Protein AF-V5KWN2-F1 (afdb_monomer_lite)

Structure (mmCIF, N/CA/C/O backbone):
data_AF-V5KWN2-F1
#
_entry.id   AF-V5KWN2-F1
#
loop_
_atom_site.group_PDB
_atom_site.id
_atom_site.type_symbol
_atom_site.label_atom_id
_atom_site.label_alt_id
_atom_site.label_comp_id
_atom_site.label_asym_id
_atom_site.label_entity_id
_atom_site.label_seq_id
_atom_site.pdbx_PDB_ins_code
_atom_site.Cartn_x
_atom_site.Cartn_y
_atom_site.Cartn_z
_atom_site.occupancy
_atom_site.B_iso_or_equiv
_atom_site.auth_seq_id
_atom_site.auth_comp_id
_atom_site.auth_asym_id
_atom_site.auth_atom_id
_atom_site.pdbx_PDB_model_num
ATOM 1 N N . VAL A 1 1 ? 16.714 2.374 -5.004 1.00 93.25 1 VAL A N 1
ATOM 2 C CA . VAL A 1 1 ? 17.191 2.958 -6.277 1.00 93.25 1 VAL A CA 1
ATOM 3 C C . VAL A 1 1 ? 16.635 2.105 -7.396 1.00 93.25 1 VAL A C 1
ATOM 5 O O . VAL A 1 1 ? 16.747 0.889 -7.302 1.00 93.25 1 VAL A O 1
ATOM 8 N N . LEU A 1 2 ? 15.990 2.715 -8.383 1.00 96.31 2 LEU A N 1
ATOM 9 C CA . LEU A 1 2 ? 15.407 2.022 -9.532 1.00 96.31 2 LEU A CA 1
ATOM 10 C C . LEU A 1 2 ? 16.308 2.245 -10.747 1.00 96.31 2 LEU A C 1
ATOM 12 O O . LEU A 1 2 ? 16.668 3.384 -11.023 1.00 96.31 2 LEU A O 1
ATOM 16 N N . LYS A 1 3 ? 16.676 1.184 -11.468 1.00 96.12 3 LYS A N 1
ATOM 17 C CA . LYS A 1 3 ? 17.527 1.288 -12.661 1.00 96.12 3 LYS A CA 1
ATOM 18 C C . LYS A 1 3 ? 16.930 0.509 -13.830 1.00 96.12 3 LYS A C 1
ATOM 20 O O . LYS A 1 3 ? 16.266 -0.508 -13.603 1.00 96.12 3 LYS A O 1
ATOM 25 N N . PRO A 1 4 ? 17.203 0.920 -15.077 1.00 96.75 4 PRO A N 1
ATOM 26 C CA . PRO A 1 4 ? 17.045 0.037 -16.225 1.00 96.75 4 PRO A CA 1
ATOM 27 C C . PRO A 1 4 ? 17.757 -1.307 -15.986 1.00 96.75 4 PRO A C 1
ATOM 29 O O . PRO A 1 4 ? 18.866 -1.348 -15.456 1.00 96.75 4 PRO A O 1
ATOM 32 N N . GLY A 1 5 ? 17.109 -2.414 -16.345 1.00 95.44 5 GLY A N 1
ATOM 33 C CA . GLY A 1 5 ? 17.598 -3.779 -16.129 1.00 95.44 5 GLY A CA 1
ATOM 34 C C . GLY A 1 5 ? 17.257 -4.387 -14.762 1.00 95.44 5 GLY A C 1
ATOM 35 O O . GLY A 1 5 ? 17.427 -5.594 -14.579 1.00 95.44 5 GLY A O 1
ATOM 36 N N . CYS A 1 6 ? 16.739 -3.607 -13.805 1.00 95.19 6 CYS A N 1
ATOM 37 C CA . CYS A 1 6 ? 16.230 -4.159 -12.548 1.00 95.19 6 CYS A CA 1
ATOM 38 C C . CYS A 1 6 ? 15.011 -5.056 -12.804 1.00 95.19 6 CYS A C 1
ATOM 40 O O . CYS A 1 6 ? 14.126 -4.716 -13.589 1.00 95.19 6 CYS A O 1
ATOM 42 N N . VAL A 1 7 ? 14.935 -6.183 -12.093 1.00 97.06 7 VAL A N 1
ATOM 43 C CA . VAL A 1 7 ? 13.744 -7.039 -12.078 1.00 97.06 7 VAL A CA 1
ATOM 44 C C . VAL A 1 7 ? 12.888 -6.633 -10.887 1.00 97.06 7 VAL A C 1
ATOM 46 O O . VAL A 1 7 ? 13.316 -6.774 -9.741 1.00 97.06 7 VAL A O 1
ATOM 49 N N . VAL A 1 8 ? 11.690 -6.125 -11.156 1.00 97.31 8 VAL A N 1
ATOM 50 C CA . VAL A 1 8 ? 10.750 -5.623 -10.153 1.00 97.31 8 VAL A CA 1
ATOM 51 C C . VAL A 1 8 ? 9.545 -6.544 -10.007 1.00 97.31 8 VAL A C 1
ATOM 53 O O . VAL A 1 8 ? 9.129 -7.205 -10.959 1.00 97.31 8 VAL A O 1
ATOM 56 N N . VAL A 1 9 ? 8.974 -6.559 -8.807 1.00 97.56 9 VAL A N 1
ATOM 57 C CA . VAL A 1 9 ? 7.709 -7.214 -8.472 1.00 97.56 9 VAL A CA 1
ATOM 58 C C . VAL A 1 9 ? 6.670 -6.149 -8.160 1.00 97.56 9 VAL A C 1
ATOM 60 O O . VAL A 1 9 ? 6.944 -5.211 -7.411 1.00 97.56 9 VAL A O 1
ATOM 63 N N . PHE A 1 10 ? 5.472 -6.321 -8.709 1.00 97.69 10 PHE A N 1
ATOM 64 C CA . PHE A 1 10 ? 4.302 -5.501 -8.427 1.00 97.69 10 PHE A CA 1
ATOM 65 C C . PHE A 1 10 ? 3.367 -6.225 -7.458 1.00 97.69 10 PHE A C 1
ATOM 67 O O . PHE A 1 10 ? 2.748 -7.232 -7.807 1.00 97.69 10 PHE A O 1
ATOM 74 N N . ALA A 1 11 ? 3.221 -5.690 -6.250 1.00 97.50 11 ALA A N 1
ATOM 75 C CA . ALA A 1 11 ? 2.217 -6.124 -5.285 1.00 97.50 11 ALA A CA 1
ATOM 76 C C . ALA A 1 11 ? 0.918 -5.309 -5.446 1.00 97.50 11 ALA A C 1
ATOM 78 O O . ALA A 1 11 ? 0.983 -4.130 -5.802 1.00 97.50 11 ALA A O 1
ATOM 79 N N . PRO A 1 12 ? -0.263 -5.889 -5.160 1.00 95.88 12 PRO A N 1
ATOM 80 C CA . PRO A 1 12 ? -0.499 -7.236 -4.636 1.00 95.88 12 PRO A CA 1
ATOM 81 C C . PRO A 1 12 ? -0.597 -8.339 -5.706 1.00 95.88 12 PRO A C 1
ATOM 83 O O . PRO A 1 12 ? -0.672 -9.506 -5.341 1.00 95.88 12 PRO A O 1
ATOM 86 N N . ALA A 1 13 ? -0.590 -8.008 -7.004 1.00 95.06 13 ALA A N 1
ATOM 87 C CA . ALA A 1 13 ? -0.791 -8.984 -8.086 1.00 95.06 13 ALA A CA 1
ATOM 88 C C . ALA A 1 13 ? 0.363 -9.991 -8.274 1.00 95.06 13 ALA A C 1
ATOM 90 O O . ALA A 1 13 ? 0.210 -10.969 -8.998 1.00 95.06 13 ALA A O 1
ATOM 91 N N . ASN A 1 14 ? 1.505 -9.759 -7.623 1.00 95.06 14 ASN A N 1
ATOM 92 C CA . ASN A 1 14 ? 2.710 -10.585 -7.690 1.00 95.06 14 ASN A CA 1
ATOM 93 C C . ASN A 1 14 ? 3.254 -10.768 -9.123 1.00 95.06 14 ASN A C 1
ATOM 95 O O . ASN A 1 14 ? 3.763 -11.827 -9.489 1.00 95.06 14 ASN A O 1
ATOM 99 N N . ILE A 1 15 ? 3.148 -9.718 -9.943 1.00 96.25 15 ILE A N 1
ATOM 100 C CA . ILE A 1 15 ? 3.661 -9.700 -11.318 1.00 96.25 15 ILE A CA 1
ATOM 101 C C . ILE A 1 15 ? 5.139 -9.326 -11.279 1.00 96.25 15 ILE A C 1
ATOM 103 O O . ILE A 1 15 ? 5.492 -8.287 -10.727 1.00 96.25 15 ILE A O 1
ATOM 107 N N . THR A 1 16 ? 5.996 -10.147 -11.884 1.00 97.00 16 THR A N 1
ATOM 108 C CA . THR A 1 16 ? 7.446 -9.906 -11.947 1.00 97.00 16 THR A CA 1
ATOM 109 C C . THR A 1 16 ? 7.866 -9.551 -13.368 1.00 97.00 16 THR A C 1
ATOM 111 O O . THR A 1 16 ? 7.529 -10.270 -14.306 1.00 97.00 16 THR A O 1
ATOM 114 N N . THR A 1 17 ? 8.610 -8.461 -13.543 1.00 97.31 17 THR A N 1
ATOM 115 C CA . THR A 1 17 ? 9.071 -8.008 -14.864 1.00 97.31 17 THR A CA 1
ATOM 116 C C . THR A 1 17 ? 10.359 -7.185 -14.785 1.00 97.31 17 THR A C 1
ATOM 118 O O . THR A 1 17 ? 10.746 -6.696 -13.728 1.00 97.31 17 THR A O 1
ATOM 121 N N . GLU A 1 18 ? 11.045 -7.046 -15.916 1.00 97.50 18 GLU A N 1
ATOM 122 C CA . GLU A 1 18 ? 12.268 -6.262 -16.071 1.00 97.50 18 GLU A CA 1
ATOM 123 C C . GLU A 1 18 ? 11.943 -4.817 -16.486 1.00 97.50 18 GLU A C 1
ATOM 125 O O . GLU A 1 18 ? 11.192 -4.584 -17.442 1.00 97.50 18 GLU A O 1
ATOM 130 N N . VAL A 1 19 ? 12.569 -3.851 -15.815 1.00 97.50 19 VAL A N 1
ATOM 131 C CA . VAL A 1 19 ? 12.515 -2.424 -16.155 1.00 97.50 19 VAL A CA 1
ATOM 132 C C . VAL A 1 19 ? 13.370 -2.155 -17.394 1.00 97.50 19 VAL A C 1
ATOM 134 O O . VAL A 1 19 ? 14.537 -2.536 -17.450 1.00 97.50 19 VAL A O 1
ATOM 137 N N . LYS A 1 20 ? 12.809 -1.497 -18.409 1.00 97.19 20 LYS A N 1
ATOM 138 C CA . LYS A 1 20 ? 13.489 -1.170 -19.673 1.00 97.19 20 LYS A CA 1
ATOM 139 C C . LYS A 1 20 ? 14.145 0.200 -19.673 1.00 97.19 20 LYS A C 1
ATOM 141 O O . LYS A 1 20 ? 15.287 0.314 -20.099 1.00 97.19 20 LYS A O 1
ATOM 146 N N . SER A 1 21 ? 13.419 1.211 -19.224 1.00 96.94 21 SER A N 1
ATOM 147 C CA . SER A 1 21 ? 13.879 2.594 -19.138 1.00 96.94 21 SER A CA 1
ATOM 148 C C . SER A 1 21 ? 13.267 3.242 -17.907 1.00 96.94 21 SER A C 1
ATOM 150 O O . SER A 1 21 ? 12.228 2.792 -17.419 1.00 96.94 21 SER A O 1
ATOM 152 N N . VAL A 1 22 ? 13.929 4.278 -17.410 1.00 97.50 22 VAL A N 1
ATOM 153 C CA . VAL A 1 22 ? 13.435 5.158 -16.353 1.00 97.50 22 VAL A CA 1
ATOM 154 C C . VAL A 1 22 ? 13.558 6.577 -16.888 1.00 97.50 22 VAL A C 1
ATOM 156 O O . VAL A 1 22 ? 14.582 6.914 -17.478 1.00 97.50 22 VAL A O 1
ATOM 159 N N . GLU A 1 23 ? 12.515 7.379 -16.734 1.00 97.19 23 GLU A N 1
ATOM 160 C CA . GLU A 1 23 ? 12.407 8.712 -17.320 1.00 97.19 23 GLU A CA 1
ATOM 161 C C . GLU A 1 23 ? 11.817 9.697 -16.307 1.00 97.19 23 GLU A C 1
ATOM 163 O O . GLU A 1 23 ? 10.868 9.376 -15.587 1.00 97.19 23 GLU A O 1
ATOM 168 N N . MET A 1 24 ? 12.350 10.916 -16.279 1.00 96.50 24 MET A N 1
ATOM 169 C CA . MET A 1 24 ? 11.838 12.030 -15.482 1.00 96.50 24 MET A CA 1
ATOM 170 C C . MET A 1 24 ? 11.767 13.267 -16.371 1.00 96.50 24 MET A C 1
ATOM 172 O O . MET A 1 24 ? 12.745 13.613 -17.019 1.00 96.50 24 MET A O 1
ATOM 176 N N . HIS A 1 25 ? 10.605 13.923 -16.438 1.00 92.62 25 HIS A N 1
ATOM 177 C CA . HIS A 1 25 ? 10.406 15.124 -17.266 1.00 92.62 25 HIS A CA 1
ATOM 178 C C . HIS A 1 25 ? 10.874 14.979 -18.734 1.00 92.62 25 HIS A C 1
ATOM 180 O O . HIS A 1 25 ? 11.447 15.905 -19.295 1.00 92.62 25 HIS A O 1
ATOM 186 N N . HIS A 1 26 ? 10.585 13.833 -19.366 1.00 90.25 26 HIS A N 1
ATOM 187 C CA . HIS A 1 26 ? 10.991 13.483 -20.742 1.00 90.25 26 HIS A CA 1
ATOM 188 C C . HIS A 1 26 ? 12.496 13.257 -20.961 1.00 90.25 26 HIS A C 1
ATOM 190 O O . HIS A 1 26 ? 12.930 13.117 -22.104 1.00 90.25 26 HIS A O 1
ATOM 196 N N . GLU A 1 27 ? 13.282 13.151 -19.892 1.00 94.56 27 GLU A N 1
ATOM 197 C CA . GLU A 1 27 ? 14.696 12.795 -19.959 1.00 94.56 27 GLU A CA 1
ATOM 198 C C . GLU A 1 27 ? 14.926 11.392 -19.401 1.00 94.56 27 GLU A C 1
ATOM 200 O O . GLU A 1 27 ? 14.386 11.018 -18.358 1.00 94.56 27 GLU A O 1
ATOM 205 N N . ALA A 1 28 ? 15.737 10.600 -20.104 1.00 95.81 28 ALA A N 1
ATOM 206 C CA . ALA A 1 28 ? 16.112 9.268 -19.654 1.00 95.81 28 ALA A CA 1
ATOM 207 C C . ALA A 1 28 ? 17.120 9.353 -18.502 1.00 95.81 28 ALA A C 1
ATOM 209 O O . ALA A 1 28 ? 18.127 10.055 -18.586 1.00 95.81 28 ALA A O 1
ATOM 210 N N . LEU A 1 29 ? 16.873 8.577 -17.451 1.00 96.00 29 LEU A N 1
ATOM 211 C CA . LEU A 1 29 ? 17.732 8.479 -16.280 1.00 96.00 29 LEU A CA 1
ATOM 212 C C . LEU A 1 29 ? 18.489 7.150 -16.265 1.00 96.00 29 LEU A C 1
ATOM 214 O O . LEU A 1 29 ? 17.959 6.091 -16.613 1.00 96.00 29 LEU A O 1
ATOM 218 N N . THR A 1 30 ? 19.737 7.195 -15.805 1.00 96.69 30 THR A N 1
ATOM 219 C CA . THR A 1 30 ? 20.551 5.996 -15.546 1.00 96.69 30 THR A CA 1
ATOM 220 C C . THR A 1 30 ? 20.122 5.290 -14.261 1.00 96.69 30 THR A C 1
ATOM 222 O O . THR A 1 30 ? 20.227 4.067 -14.149 1.00 96.69 30 THR A O 1
ATOM 225 N N . GLU A 1 31 ? 19.606 6.053 -13.301 1.00 96.31 31 GLU A N 1
ATOM 226 C CA . GLU A 1 31 ? 19.003 5.579 -12.066 1.00 96.31 31 GLU A CA 1
ATOM 227 C C . GLU A 1 31 ? 18.026 6.619 -11.511 1.00 96.31 31 GLU A C 1
ATOM 229 O O . GLU A 1 31 ? 18.207 7.814 -11.719 1.00 96.31 31 GLU A O 1
ATOM 234 N N . ALA A 1 32 ? 17.011 6.155 -10.787 1.00 97.38 32 ALA A N 1
ATOM 235 C CA . ALA A 1 32 ? 16.136 6.991 -9.976 1.00 97.38 32 ALA A CA 1
ATOM 236 C C . ALA A 1 32 ? 16.374 6.721 -8.489 1.00 97.38 32 ALA A C 1
ATOM 238 O O . ALA A 1 32 ? 16.432 5.563 -8.034 1.00 97.38 32 ALA A O 1
ATOM 239 N N . VAL A 1 33 ? 16.502 7.800 -7.729 1.00 97.00 33 VAL A N 1
ATOM 240 C CA . VAL A 1 33 ? 16.785 7.800 -6.294 1.00 97.00 33 VAL A CA 1
ATOM 241 C C . VAL A 1 33 ? 15.522 8.137 -5.488 1.00 97.00 33 VAL A C 1
ATOM 243 O O . VAL A 1 33 ? 14.511 8.564 -6.048 1.00 97.00 33 VAL A O 1
ATOM 246 N N . PRO A 1 34 ? 15.501 7.880 -4.164 1.00 97.25 34 PRO A N 1
ATOM 247 C CA . PRO A 1 34 ? 14.354 8.245 -3.338 1.00 97.25 34 PRO A CA 1
ATOM 248 C C . PRO A 1 34 ? 14.045 9.747 -3.424 1.00 97.25 34 PRO A C 1
ATOM 250 O O . PRO A 1 34 ? 14.917 10.568 -3.158 1.00 97.25 34 PRO A O 1
ATOM 253 N N . GLY A 1 35 ? 12.795 10.083 -3.750 1.00 96.25 35 GLY A N 1
ATOM 254 C CA . GLY A 1 35 ? 12.328 11.462 -3.938 1.00 96.25 35 GLY A CA 1
ATOM 255 C C . GLY A 1 35 ? 11.996 11.809 -5.391 1.00 96.25 35 GLY A C 1
ATOM 256 O O . GLY A 1 35 ? 11.183 12.704 -5.613 1.00 96.25 35 GLY A O 1
ATOM 257 N N . ASP A 1 36 ? 12.536 11.065 -6.360 1.00 97.12 36 ASP A N 1
ATOM 258 C CA . ASP A 1 36 ? 12.288 11.321 -7.779 1.00 97.12 36 ASP A CA 1
ATOM 259 C C . ASP A 1 36 ? 10.872 10.898 -8.194 1.00 97.12 36 ASP A C 1
ATOM 261 O O . ASP A 1 36 ? 10.386 9.816 -7.845 1.00 97.12 36 ASP A O 1
ATOM 265 N N . ASN A 1 37 ? 10.216 11.736 -9.000 1.00 96.50 37 ASN A N 1
ATOM 266 C CA . ASN A 1 37 ? 8.953 11.398 -9.648 1.00 96.50 37 ASN A CA 1
ATOM 267 C C . ASN A 1 37 ? 9.229 10.930 -11.078 1.00 96.50 37 ASN A C 1
ATOM 269 O O . ASN A 1 37 ? 9.430 11.744 -11.979 1.00 96.50 37 ASN A O 1
ATOM 273 N N . VAL A 1 38 ? 9.254 9.613 -11.270 1.00 97.12 38 VAL A N 1
ATOM 274 C CA . VAL A 1 38 ? 9.668 8.993 -12.531 1.00 97.12 38 VAL A CA 1
ATOM 275 C C . VAL A 1 38 ? 8.559 8.158 -13.155 1.00 97.12 38 VAL A C 1
ATOM 277 O O . VAL A 1 38 ? 7.770 7.508 -12.467 1.00 97.12 38 VAL A O 1
ATOM 280 N N . GLY A 1 39 ? 8.546 8.125 -14.484 1.00 96.75 39 GLY A N 1
ATOM 281 C CA . GLY A 1 39 ? 7.942 7.045 -15.251 1.00 96.75 39 GLY A CA 1
ATOM 282 C C . GLY A 1 39 ? 8.990 5.972 -15.529 1.00 96.75 39 GLY A C 1
ATOM 283 O O . GLY A 1 39 ? 10.173 6.269 -15.671 1.00 96.75 39 GLY A O 1
ATOM 284 N N . PHE A 1 40 ? 8.588 4.709 -15.613 1.00 97.00 40 PHE A N 1
ATOM 285 C CA . PHE A 1 40 ? 9.488 3.650 -16.057 1.00 97.00 40 PHE A CA 1
ATOM 286 C C . PHE A 1 40 ? 8.738 2.639 -16.912 1.00 97.00 40 PHE A C 1
ATOM 288 O O . PHE A 1 40 ? 7.566 2.343 -16.676 1.00 97.00 40 PHE A O 1
ATOM 295 N N . ASN A 1 41 ? 9.421 2.120 -17.925 1.00 96.06 41 ASN A N 1
ATOM 296 C CA . ASN A 1 41 ? 8.858 1.150 -18.849 1.00 96.06 41 ASN A CA 1
ATOM 297 C C . ASN A 1 41 ? 9.185 -0.274 -18.385 1.00 96.06 41 ASN A C 1
ATOM 299 O O . ASN A 1 41 ? 10.283 -0.525 -17.890 1.00 96.06 41 ASN A O 1
ATOM 303 N N . VAL A 1 42 ? 8.269 -1.221 -18.577 1.00 96.38 42 VAL A N 1
ATOM 304 C CA . VAL A 1 42 ? 8.435 -2.631 -18.196 1.00 96.38 42 VAL A CA 1
ATOM 305 C C . VAL A 1 42 ? 8.051 -3.562 -19.341 1.00 96.38 42 VAL A C 1
ATOM 307 O O . VAL A 1 42 ? 7.192 -3.246 -20.161 1.00 96.38 42 VAL A O 1
ATOM 310 N N . LYS A 1 43 ? 8.695 -4.729 -19.418 1.00 93.25 43 LYS A N 1
ATOM 311 C CA . LYS A 1 43 ? 8.424 -5.716 -20.476 1.00 93.25 43 LYS A CA 1
ATOM 312 C C . LYS A 1 43 ? 7.186 -6.563 -20.190 1.00 93.25 43 LYS A C 1
ATOM 314 O O . LYS A 1 43 ? 6.989 -7.005 -19.066 1.00 93.25 43 LYS A O 1
ATOM 319 N N . ASN A 1 44 ? 6.443 -6.908 -21.242 1.00 92.19 44 ASN A N 1
ATOM 320 C CA . ASN A 1 44 ? 5.437 -7.978 -21.231 1.00 92.19 44 ASN A CA 1
ATOM 321 C C . ASN A 1 44 ? 4.343 -7.859 -20.149 1.00 92.19 44 ASN A C 1
ATOM 323 O O . ASN A 1 44 ? 3.808 -8.880 -19.732 1.00 92.19 44 ASN A O 1
ATOM 327 N N . VAL A 1 45 ? 4.011 -6.646 -19.697 1.00 95.06 45 VAL A N 1
ATOM 328 C CA . VAL A 1 45 ? 2.900 -6.407 -18.763 1.00 95.06 45 VAL A CA 1
ATOM 329 C C . VAL A 1 45 ? 1.892 -5.483 -19.431 1.00 95.06 45 VAL A C 1
ATOM 331 O O . VAL A 1 45 ? 2.245 -4.412 -19.925 1.00 95.06 45 VAL A O 1
ATOM 334 N N . SER A 1 46 ? 0.632 -5.904 -19.475 1.00 94.69 46 SER A N 1
ATOM 335 C CA . SER A 1 46 ? -0.458 -5.107 -20.022 1.00 94.69 46 SER A CA 1
ATOM 336 C C . SER A 1 46 ? -0.879 -4.009 -19.048 1.00 94.69 46 SER A C 1
ATOM 338 O O . SER A 1 46 ? -0.939 -4.208 -17.836 1.00 94.69 46 SER A O 1
ATOM 340 N N . VAL A 1 47 ? -1.318 -2.867 -19.582 1.00 90.56 47 VAL A N 1
ATOM 341 C CA . VAL A 1 47 ? -1.922 -1.779 -18.790 1.00 90.56 47 VAL A CA 1
ATOM 342 C C . VAL A 1 47 ? -3.144 -2.221 -17.975 1.00 90.56 47 VAL A C 1
ATOM 344 O O . VAL A 1 47 ? -3.496 -1.565 -17.005 1.00 90.56 47 VAL A O 1
ATOM 347 N N . LYS A 1 48 ? -3.801 -3.328 -18.348 1.00 93.44 48 LYS A N 1
ATOM 348 C CA . LYS A 1 48 ? -4.955 -3.875 -17.612 1.00 93.44 48 LYS A CA 1
ATOM 349 C C . LYS A 1 48 ? -4.557 -4.627 -16.339 1.00 93.44 48 LYS A C 1
ATOM 351 O O . LYS A 1 48 ? -5.398 -4.817 -15.460 1.00 93.44 48 LYS A O 1
ATOM 356 N N . GLU A 1 49 ? -3.306 -5.071 -16.261 1.00 93.94 49 GLU A N 1
ATOM 357 C CA . GLU A 1 49 ? -2.779 -5.876 -15.157 1.00 93.94 49 GLU A CA 1
ATOM 358 C C . GLU A 1 49 ? -2.236 -5.014 -14.014 1.00 93.94 49 GLU A C 1
ATOM 360 O O . GLU A 1 49 ? -2.150 -5.475 -12.878 1.00 93.94 49 GLU A O 1
ATOM 365 N N . LEU A 1 50 ? -1.913 -3.748 -14.293 1.00 94.88 50 LEU A N 1
ATOM 366 C CA . LEU A 1 50 ? -1.444 -2.786 -13.303 1.00 94.88 50 LEU A CA 1
ATOM 367 C C . LEU A 1 50 ? -2.507 -1.730 -13.028 1.00 94.88 50 LEU A C 1
ATOM 369 O O . LEU A 1 50 ? -3.237 -1.292 -13.914 1.00 94.88 50 LEU A O 1
ATOM 373 N N . ARG A 1 51 ? -2.592 -1.307 -11.769 1.00 94.81 51 ARG A N 1
ATOM 374 C CA . ARG A 1 51 ? -3.533 -0.277 -11.326 1.00 94.81 51 ARG A CA 1
ATOM 375 C C . ARG A 1 51 ? -2.841 0.687 -10.380 1.00 94.81 51 ARG A C 1
ATOM 377 O O . ARG A 1 51 ? -1.879 0.331 -9.699 1.00 94.81 51 ARG A O 1
ATOM 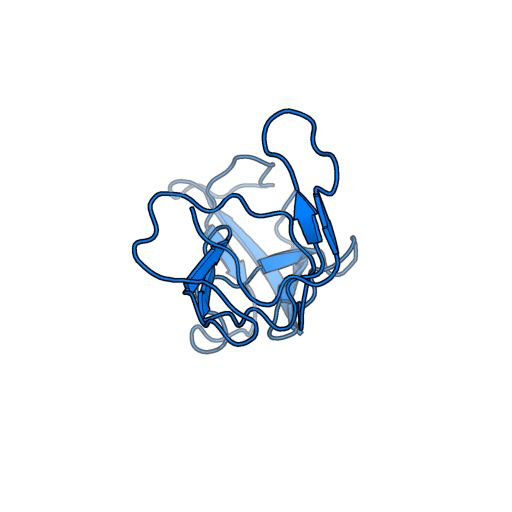384 N N . ARG A 1 52 ? -3.366 1.911 -10.305 1.00 96.19 52 ARG A N 1
ATOM 385 C CA . ARG A 1 52 ? -2.963 2.872 -9.275 1.00 96.19 52 ARG A CA 1
ATOM 386 C C . ARG A 1 52 ? -3.142 2.236 -7.888 1.00 96.19 52 ARG A C 1
ATOM 388 O O . ARG A 1 52 ? -4.147 1.573 -7.643 1.00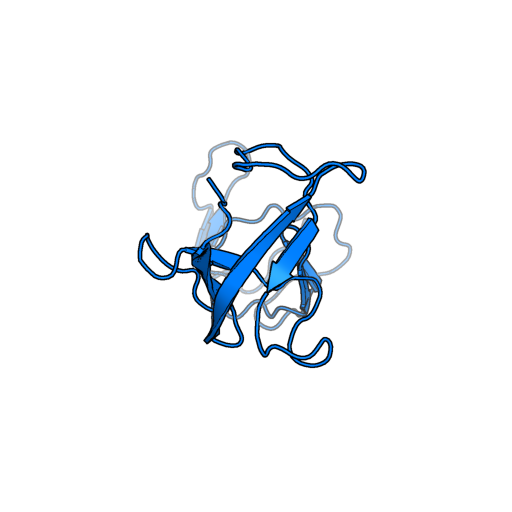 96.19 52 ARG A O 1
ATOM 395 N N . GLY A 1 53 ? -2.159 2.431 -7.012 1.00 96.19 53 GLY A N 1
ATOM 396 C CA . GLY A 1 53 ? -2.099 1.804 -5.690 1.00 96.19 53 GLY A CA 1
ATOM 397 C C . GLY A 1 53 ? -1.248 0.537 -5.623 1.00 96.19 53 GLY A C 1
ATOM 398 O O . GLY A 1 53 ? -0.963 0.075 -4.523 1.00 96.19 53 GLY A O 1
ATOM 399 N N . TYR A 1 54 ? -0.811 -0.019 -6.759 1.00 97.19 54 TYR A N 1
ATOM 400 C CA . TYR A 1 54 ? 0.152 -1.121 -6.754 1.00 97.19 54 TYR A CA 1
ATOM 401 C C . TYR A 1 54 ? 1.539 -0.615 -6.366 1.00 97.19 54 TYR A C 1
ATOM 403 O O . TYR A 1 54 ? 1.927 0.507 -6.696 1.00 97.19 54 TYR A O 1
ATOM 411 N N . VAL A 1 55 ? 2.290 -1.467 -5.675 1.00 97.69 55 VAL A N 1
ATOM 412 C CA . VAL A 1 55 ? 3.630 -1.147 -5.184 1.00 97.69 55 VAL A CA 1
ATOM 413 C C . VAL A 1 55 ? 4.642 -1.948 -5.984 1.00 97.69 55 VAL A C 1
ATOM 415 O O . VAL A 1 55 ? 4.591 -3.176 -5.987 1.00 97.69 55 VAL A O 1
ATOM 418 N N . ALA A 1 56 ? 5.554 -1.248 -6.653 1.00 97.06 56 ALA A N 1
ATOM 419 C CA . ALA A 1 56 ? 6.690 -1.845 -7.338 1.00 97.06 56 ALA A CA 1
ATOM 420 C C . ALA A 1 56 ? 7.913 -1.854 -6.414 1.00 97.06 56 ALA A C 1
ATOM 422 O O . ALA A 1 56 ? 8.206 -0.852 -5.762 1.00 97.06 56 ALA A O 1
ATOM 423 N N . GLY A 1 57 ? 8.654 -2.956 -6.383 1.00 97.19 57 GLY A N 1
ATOM 424 C CA . GLY A 1 57 ? 9.932 -3.036 -5.676 1.00 97.19 57 GLY A CA 1
ATOM 425 C C . GLY A 1 57 ? 10.851 -4.080 -6.290 1.00 97.19 57 GLY A C 1
ATOM 426 O O . GLY A 1 57 ? 10.410 -4.900 -7.090 1.00 97.19 57 GLY A O 1
ATOM 427 N N . ASP A 1 58 ? 12.137 -4.038 -5.953 1.00 96.25 58 ASP A N 1
ATOM 428 C CA . ASP A 1 58 ? 13.123 -4.981 -6.485 1.00 96.25 58 ASP A CA 1
ATOM 429 C C . ASP A 1 58 ? 12.806 -6.413 -6.021 1.00 96.25 58 ASP A C 1
ATOM 431 O O . ASP A 1 58 ? 12.649 -6.685 -4.829 1.00 96.25 58 ASP A O 1
ATOM 435 N N . SER A 1 59 ? 12.735 -7.339 -6.977 1.00 96.19 59 SER A N 1
ATOM 436 C CA . SER A 1 59 ? 12.492 -8.766 -6.737 1.00 96.19 59 SER A CA 1
ATOM 437 C C . SER A 1 59 ? 13.503 -9.420 -5.791 1.00 96.19 59 SER A C 1
ATOM 439 O O . SER A 1 59 ? 13.172 -10.401 -5.125 1.00 96.19 59 SER A O 1
ATOM 441 N N . LYS A 1 60 ? 14.728 -8.891 -5.716 1.00 94.31 60 LYS A N 1
ATOM 442 C CA . LYS A 1 60 ? 15.844 -9.461 -4.951 1.00 94.31 60 LYS A CA 1
ATOM 443 C C . LYS A 1 60 ? 16.094 -8.755 -3.621 1.00 94.31 60 LYS A C 1
ATOM 445 O O . LYS A 1 60 ? 16.829 -9.290 -2.794 1.00 94.31 60 LYS A O 1
ATOM 450 N N . ALA A 1 61 ? 15.502 -7.584 -3.396 1.00 93.31 61 ALA A N 1
ATOM 451 C CA . ALA A 1 61 ? 15.753 -6.769 -2.209 1.00 93.31 61 ALA A CA 1
ATOM 452 C C . ALA A 1 61 ? 14.448 -6.472 -1.463 1.00 93.31 61 ALA A C 1
ATOM 454 O O . ALA A 1 61 ? 13.870 -5.399 -1.605 1.00 93.31 61 ALA A O 1
ATOM 455 N N . ASN A 1 62 ? 14.010 -7.438 -0.648 1.00 93.62 62 ASN A N 1
ATOM 456 C CA . ASN A 1 62 ? 12.771 -7.375 0.135 1.00 93.62 62 ASN A CA 1
ATOM 457 C C . ASN A 1 62 ? 11.549 -6.965 -0.720 1.00 93.62 62 ASN A C 1
ATOM 459 O O . ASN A 1 62 ? 11.011 -5.867 -0.545 1.00 93.62 62 ASN A O 1
ATOM 463 N N . PRO A 1 63 ? 11.125 -7.824 -1.669 1.00 96.19 63 PRO A N 1
ATOM 464 C CA . PRO A 1 63 ? 10.050 -7.490 -2.591 1.00 96.19 63 PRO A CA 1
ATOM 465 C C . PRO A 1 63 ? 8.743 -7.190 -1.845 1.00 96.19 63 PRO A C 1
ATOM 467 O O . PRO A 1 63 ? 8.448 -7.833 -0.828 1.00 96.19 63 PRO A O 1
ATOM 470 N N . PRO A 1 64 ? 7.930 -6.246 -2.351 1.00 97.38 64 PRO A N 1
ATOM 471 C CA . PRO A 1 64 ? 6.662 -5.902 -1.732 1.00 97.38 64 PRO A CA 1
ATOM 472 C C . PRO A 1 64 ? 5.699 -7.092 -1.786 1.00 97.38 64 PRO A C 1
ATOM 474 O O . PRO A 1 64 ? 5.706 -7.887 -2.727 1.00 97.38 64 PRO A O 1
ATOM 477 N N . LYS A 1 65 ? 4.838 -7.199 -0.773 1.00 95.94 65 LYS A N 1
ATOM 478 C CA . LYS A 1 65 ? 3.832 -8.261 -0.645 1.00 95.94 65 LYS A CA 1
ATOM 479 C C . LYS A 1 65 ? 2.459 -7.644 -0.423 1.00 95.94 65 LYS A C 1
ATOM 481 O O . LYS A 1 65 ? 2.348 -6.561 0.148 1.00 95.94 65 LYS A O 1
ATOM 486 N N . GLY A 1 66 ? 1.413 -8.338 -0.867 1.00 95.06 66 GLY A N 1
ATOM 487 C CA . GLY A 1 66 ? 0.046 -7.978 -0.501 1.00 95.06 66 GLY A CA 1
ATOM 488 C C . GLY A 1 66 ? -0.170 -8.148 1.004 1.00 95.06 66 GLY A C 1
ATOM 489 O O . GLY A 1 66 ? 0.307 -9.120 1.588 1.00 95.06 66 GLY A O 1
ATOM 490 N N . ALA A 1 67 ? -0.888 -7.211 1.617 1.00 94.94 67 ALA A N 1
ATOM 491 C CA . ALA A 1 67 ? -1.324 -7.312 3.004 1.00 94.94 67 ALA A CA 1
ATOM 492 C C . ALA A 1 67 ? -2.784 -7.782 3.036 1.00 94.94 67 ALA A C 1
ATOM 494 O O . ALA A 1 67 ? -3.644 -7.143 2.431 1.00 94.94 67 ALA A O 1
ATOM 495 N N . ALA A 1 68 ? -3.052 -8.902 3.712 1.00 94.25 68 ALA A N 1
ATOM 496 C CA . ALA A 1 68 ? -4.417 -9.382 3.942 1.00 94.25 68 ALA A CA 1
ATOM 497 C C . ALA A 1 68 ? -5.084 -8.607 5.088 1.00 94.25 68 ALA A C 1
ATOM 499 O O . ALA A 1 68 ? -6.230 -8.176 4.980 1.00 94.25 68 ALA A O 1
ATOM 500 N N . ASP A 1 69 ? -4.323 -8.381 6.154 1.00 96.38 69 ASP A N 1
ATOM 501 C CA . ASP A 1 69 ? -4.682 -7.584 7.314 1.00 96.38 69 ASP A CA 1
ATOM 502 C C . ASP A 1 69 ? -3.426 -6.911 7.881 1.00 96.38 69 ASP A C 1
ATOM 504 O O . ASP A 1 69 ? -2.291 -7.252 7.535 1.00 96.38 69 ASP A O 1
ATOM 508 N N . PHE A 1 70 ? -3.635 -5.902 8.718 1.00 96.56 70 PHE A N 1
ATOM 509 C CA . PHE A 1 70 ? -2.579 -5.261 9.485 1.00 96.56 70 PHE A CA 1
ATOM 510 C C . PHE A 1 70 ? -3.179 -4.670 10.761 1.00 96.56 70 PHE A C 1
ATOM 512 O O . PHE A 1 70 ? -4.355 -4.311 10.813 1.00 96.56 70 PHE A O 1
ATOM 519 N N . THR A 1 71 ? -2.358 -4.551 11.801 1.00 97.06 71 THR A N 1
ATOM 520 C CA . THR A 1 71 ? -2.715 -3.795 13.006 1.00 97.06 71 THR A CA 1
ATOM 521 C C . THR A 1 71 ? -2.157 -2.382 12.873 1.00 97.06 71 THR A C 1
ATOM 523 O O . THR A 1 71 ? -0.995 -2.210 12.509 1.00 97.06 71 THR A O 1
ATOM 526 N N . ALA A 1 72 ? -2.973 -1.374 13.169 1.00 95.88 72 ALA A N 1
ATOM 527 C CA . ALA A 1 72 ? -2.554 0.021 13.162 1.00 95.88 72 ALA A CA 1
ATOM 528 C C . ALA A 1 72 ? -3.108 0.764 14.373 1.00 95.88 72 ALA A C 1
ATOM 530 O O . ALA A 1 72 ? -4.212 0.486 14.841 1.00 95.88 72 ALA A O 1
ATOM 531 N N . GLN A 1 73 ? -2.344 1.747 14.840 1.00 94.81 73 GLN A N 1
ATOM 532 C CA . GLN A 1 73 ? -2.821 2.728 15.800 1.00 94.81 73 GLN A CA 1
ATOM 533 C C . GLN A 1 73 ? -3.491 3.869 15.037 1.00 94.81 73 GLN A C 1
ATOM 535 O O . GLN A 1 73 ? -2.895 4.462 14.138 1.00 94.81 73 GLN A O 1
ATOM 540 N N . VAL A 1 74 ? -4.736 4.173 15.391 1.00 93.69 74 VAL A N 1
ATOM 541 C CA . VAL A 1 74 ? -5.533 5.208 14.728 1.00 93.69 74 VAL A CA 1
ATOM 542 C C . VAL A 1 74 ? -5.997 6.248 15.735 1.00 93.69 74 VAL A C 1
ATOM 544 O O . VAL A 1 74 ? -6.300 5.931 16.884 1.00 93.69 74 VAL A O 1
ATOM 547 N N . ILE A 1 75 ? -6.081 7.500 15.291 1.00 93.75 75 ILE A N 1
ATOM 548 C CA . ILE A 1 75 ? -6.721 8.576 16.046 1.00 93.75 75 ILE A CA 1
ATOM 549 C C . ILE A 1 75 ? -8.058 8.861 15.377 1.00 93.75 75 ILE A C 1
ATOM 551 O O . ILE A 1 75 ? -8.110 9.217 14.200 1.00 93.75 75 ILE A O 1
ATOM 555 N N . VAL A 1 76 ? -9.142 8.715 16.135 1.00 93.25 76 VAL A N 1
ATOM 556 C CA . VAL A 1 76 ? -10.482 9.069 15.667 1.00 93.25 76 VAL A CA 1
ATOM 557 C C . VAL A 1 76 ? -10.661 10.579 15.820 1.00 93.25 76 VAL A C 1
ATOM 559 O O . VAL A 1 76 ? -10.514 11.126 16.911 1.00 93.25 76 VAL A O 1
ATOM 562 N N . LEU A 1 77 ? -10.922 11.258 14.703 1.00 91.38 77 LEU A N 1
ATOM 563 C CA . LEU A 1 77 ? -11.276 12.681 14.667 1.00 91.38 77 LEU A CA 1
ATOM 564 C C . LEU A 1 77 ? -12.798 12.843 14.802 1.00 91.38 77 LEU A C 1
ATOM 566 O O . LEU A 1 77 ? -13.476 11.881 15.138 1.00 91.38 77 LEU A O 1
ATOM 570 N N . ASN A 1 78 ? -13.332 14.039 14.538 1.00 92.00 78 ASN A N 1
ATOM 571 C CA . ASN A 1 78 ? -14.749 14.409 14.680 1.00 92.00 78 ASN A CA 1
ATOM 572 C C . ASN A 1 78 ? -15.709 13.500 13.881 1.00 92.00 78 ASN A C 1
ATOM 574 O O . ASN A 1 78 ? -16.176 13.862 12.801 1.00 92.00 78 ASN A O 1
ATOM 578 N N . HIS A 1 79 ? -16.008 12.321 14.420 1.00 93.00 79 HIS A N 1
ATOM 579 C CA . HIS A 1 79 ? -16.856 11.312 13.811 1.00 93.00 79 HIS A CA 1
ATOM 580 C C . HIS A 1 79 ? -18.196 11.284 14.560 1.00 93.00 79 HIS A C 1
ATOM 582 O O . HIS A 1 79 ? -18.218 10.991 15.755 1.00 93.00 79 HIS A O 1
ATOM 588 N N . PRO A 1 80 ? -19.328 11.573 13.893 1.00 91.81 80 PRO A N 1
ATOM 589 C CA . PRO A 1 80 ? -20.612 11.752 14.576 1.00 91.81 80 PRO A CA 1
ATOM 590 C C . PRO A 1 80 ? -21.188 10.446 15.148 1.00 91.81 80 PRO A C 1
ATOM 592 O O . PRO A 1 80 ? -22.014 10.480 16.059 1.00 91.81 80 PRO A O 1
ATOM 595 N N . GLY A 1 81 ? -20.771 9.297 14.612 1.00 93.06 81 GLY A N 1
ATOM 596 C CA . GLY A 1 81 ? -21.230 7.972 15.028 1.00 93.06 81 GLY A CA 1
ATOM 597 C C . GLY A 1 81 ? -20.243 7.223 15.924 1.00 93.06 81 GLY A C 1
ATOM 598 O O . GLY A 1 81 ? -19.168 7.713 16.266 1.00 93.06 81 GLY A O 1
ATOM 599 N N . GLN A 1 82 ? -20.603 5.987 16.252 1.00 94.75 82 GLN A N 1
ATOM 600 C CA . GLN A 1 82 ? -19.732 5.032 16.936 1.00 94.75 82 GLN A CA 1
ATOM 601 C C . GLN A 1 82 ? -19.030 4.135 15.911 1.00 94.75 82 GLN A C 1
ATOM 603 O O . GLN A 1 82 ? -19.649 3.704 14.939 1.00 94.75 82 GLN A O 1
ATOM 608 N N . ILE A 1 83 ? -17.752 3.841 16.137 1.00 96.69 83 ILE A N 1
ATOM 609 C CA . ILE A 1 83 ? -16.962 2.913 15.322 1.00 96.69 83 ILE A CA 1
ATOM 610 C C . ILE A 1 83 ? -16.860 1.597 16.084 1.00 96.69 83 ILE A C 1
ATOM 612 O O . ILE A 1 83 ? -16.306 1.570 17.176 1.00 96.69 83 ILE A O 1
ATOM 616 N N . ALA A 1 84 ? -17.373 0.511 15.523 1.00 96.62 84 ALA A N 1
ATOM 617 C CA . ALA A 1 84 ? -17.319 -0.819 16.127 1.00 96.62 84 ALA A CA 1
ATOM 618 C C . ALA A 1 84 ? -16.628 -1.816 15.190 1.00 96.62 84 ALA A C 1
ATOM 620 O O . ALA A 1 84 ? -16.381 -1.516 14.016 1.00 96.62 84 ALA A O 1
ATOM 621 N N . ASN A 1 85 ? -16.354 -3.021 15.695 1.00 97.00 85 ASN A N 1
ATOM 622 C CA . ASN A 1 85 ? -15.890 -4.126 14.860 1.00 97.00 85 ASN A CA 1
ATOM 623 C C . ASN A 1 85 ? -16.863 -4.329 13.691 1.00 97.00 85 ASN A C 1
ATOM 625 O O . ASN A 1 85 ? -18.077 -4.421 13.862 1.00 97.00 85 ASN A O 1
ATOM 629 N N . GLY A 1 86 ? -16.311 -4.378 12.488 1.00 96.62 86 GLY A N 1
ATOM 630 C CA . GLY A 1 86 ? -17.047 -4.451 11.239 1.00 96.62 86 GLY A CA 1
ATOM 631 C C . GLY A 1 86 ? -17.263 -3.122 10.524 1.00 96.62 86 GLY A C 1
ATOM 632 O O . GLY A 1 86 ? -17.732 -3.161 9.392 1.00 96.62 86 GLY A O 1
ATOM 633 N N . TYR A 1 87 ? -16.885 -1.982 11.111 1.00 96.56 87 TYR A N 1
ATOM 634 C CA . TYR A 1 87 ? -16.903 -0.692 10.418 1.00 96.56 87 TYR A CA 1
ATOM 635 C C . TYR A 1 87 ? -16.023 -0.730 9.158 1.00 96.56 87 TYR A C 1
ATOM 637 O O . TYR A 1 87 ? -14.883 -1.200 9.214 1.00 96.56 87 TYR A O 1
ATOM 645 N N . THR A 1 88 ? -16.549 -0.251 8.026 1.00 96.69 88 THR A N 1
ATOM 646 C CA . THR A 1 88 ? -15.888 -0.337 6.712 1.00 96.69 88 THR A CA 1
ATOM 647 C C . THR A 1 88 ? -15.550 1.037 6.125 1.00 96.69 88 THR A C 1
ATOM 649 O O . THR A 1 88 ? -16.283 1.524 5.257 1.00 96.69 88 THR A O 1
ATOM 652 N N . PRO A 1 89 ? -14.480 1.705 6.591 1.00 95.44 89 PRO A N 1
ATOM 653 C CA . PRO A 1 89 ? -14.033 2.954 5.993 1.00 95.44 89 PRO A CA 1
ATOM 654 C C . PRO A 1 89 ? -13.256 2.713 4.696 1.00 95.44 89 PRO A C 1
ATOM 656 O O . PRO A 1 89 ? -12.803 1.605 4.403 1.00 95.44 89 PRO A O 1
ATOM 659 N N . VAL A 1 90 ? -13.030 3.791 3.950 1.00 96.88 90 VAL A N 1
ATOM 660 C CA . VAL A 1 90 ? -12.013 3.807 2.899 1.00 96.88 90 VAL A CA 1
ATOM 661 C C . VAL A 1 90 ? -10.685 4.250 3.495 1.00 96.88 90 VAL A C 1
ATOM 663 O O . VAL A 1 90 ? -10.631 5.202 4.271 1.00 96.88 90 VAL A O 1
ATOM 666 N N . LEU A 1 91 ? -9.627 3.523 3.155 1.00 96.00 91 LEU A N 1
ATOM 667 C CA . LEU A 1 91 ? -8.267 3.778 3.580 1.00 96.00 91 LEU A CA 1
ATOM 668 C C . LEU A 1 91 ? -7.452 4.300 2.402 1.00 96.00 91 LEU A C 1
ATOM 670 O O . LEU A 1 91 ? -7.288 3.624 1.383 1.00 96.00 91 LEU A O 1
ATOM 674 N N . ASP A 1 92 ? -6.915 5.498 2.593 1.00 96.88 92 ASP A N 1
ATOM 675 C CA . ASP A 1 92 ? -5.904 6.087 1.732 1.00 96.88 92 ASP A CA 1
ATOM 676 C C . ASP A 1 92 ? -4.519 5.769 2.293 1.00 96.88 92 ASP A C 1
ATOM 678 O O . ASP A 1 92 ? -4.195 6.107 3.433 1.00 96.88 92 ASP A O 1
ATOM 682 N N . CYS A 1 93 ? -3.687 5.103 1.495 1.00 95.69 93 CYS A N 1
ATOM 683 C CA . CYS A 1 93 ? -2.305 4.803 1.852 1.00 95.69 93 CYS A CA 1
ATOM 684 C C . CYS A 1 93 ? -1.421 4.944 0.617 1.00 95.69 93 CYS A C 1
ATOM 686 O O . CYS A 1 93 ? -1.530 4.178 -0.341 1.00 95.69 93 CYS A O 1
ATOM 688 N N . HIS A 1 94 ? -0.524 5.930 0.639 1.00 96.56 94 HIS A N 1
ATOM 689 C CA . HIS A 1 94 ? 0.271 6.330 -0.524 1.00 96.56 94 HIS A CA 1
ATOM 690 C C . HIS A 1 94 ? -0.630 6.673 -1.725 1.00 96.56 94 HIS A C 1
ATOM 692 O O . HIS A 1 94 ? -1.384 7.639 -1.681 1.00 96.56 94 HIS A O 1
ATOM 698 N N . THR A 1 95 ? -0.553 5.896 -2.808 1.00 96.81 95 THR A N 1
ATOM 699 C CA . THR A 1 95 ? -1.413 6.056 -3.990 1.00 96.81 95 THR A CA 1
ATOM 700 C C . THR A 1 95 ? -2.601 5.095 -3.997 1.00 96.81 95 THR A C 1
ATOM 702 O O . THR A 1 95 ? -3.426 5.176 -4.909 1.00 96.81 95 THR A O 1
ATOM 705 N N . ALA A 1 96 ? -2.687 4.191 -3.015 1.00 96.56 96 ALA A N 1
ATOM 706 C CA . ALA A 1 96 ? -3.777 3.239 -2.876 1.00 96.56 96 ALA A CA 1
ATOM 707 C C . ALA A 1 96 ? -4.979 3.884 -2.181 1.00 96.56 96 ALA A C 1
ATOM 709 O O . ALA A 1 96 ? -4.823 4.628 -1.215 1.00 96.56 96 ALA A O 1
ATOM 710 N N . HIS A 1 97 ? -6.164 3.545 -2.680 1.00 95.88 97 HIS A N 1
ATOM 711 C CA . HIS A 1 97 ? -7.461 3.981 -2.176 1.00 95.88 97 HIS A CA 1
ATOM 712 C C . HIS A 1 97 ? -8.373 2.755 -2.147 1.00 95.88 97 HIS A C 1
ATOM 714 O O . HIS A 1 97 ? -8.799 2.272 -3.201 1.00 95.88 97 HIS A O 1
ATOM 720 N N . ILE A 1 98 ? -8.564 2.167 -0.965 1.00 94.88 98 ILE A N 1
ATOM 721 C CA . ILE A 1 98 ? -9.166 0.834 -0.825 1.00 94.88 98 ILE A CA 1
ATOM 722 C C . ILE A 1 98 ? -10.119 0.821 0.370 1.00 94.88 98 ILE A C 1
ATOM 724 O O . ILE A 1 98 ? -9.790 1.319 1.441 1.00 94.88 98 ILE A O 1
ATOM 728 N N . ALA A 1 99 ? -11.303 0.228 0.206 1.00 96.44 99 ALA A N 1
ATOM 729 C CA . ALA A 1 99 ? -12.196 -0.038 1.328 1.00 96.44 99 ALA A CA 1
ATOM 730 C C . ALA A 1 99 ? -11.578 -1.094 2.256 1.00 96.44 99 ALA A C 1
ATOM 732 O O . ALA A 1 99 ? -11.243 -2.197 1.822 1.00 96.44 99 ALA A O 1
ATOM 733 N N . CYS A 1 100 ? -11.456 -0.770 3.537 1.00 96.62 100 CYS A N 1
ATOM 734 C CA . CYS A 1 100 ? -10.978 -1.683 4.566 1.00 96.62 100 CYS A CA 1
ATOM 735 C C . CYS A 1 100 ? -12.101 -1.983 5.555 1.00 96.62 100 CYS A C 1
ATOM 737 O O . CYS A 1 100 ? -13.114 -1.293 5.597 1.00 96.62 100 CYS A O 1
ATOM 739 N N . LYS A 1 101 ? -11.920 -3.021 6.371 1.00 97.38 101 LYS A N 1
ATOM 740 C CA . LYS A 1 101 ? -12.836 -3.375 7.455 1.00 97.38 101 LYS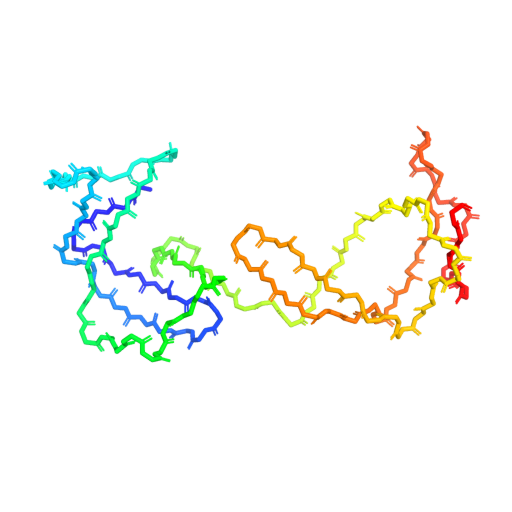 A CA 1
ATOM 741 C C . LYS A 1 101 ? -12.061 -3.415 8.759 1.00 97.38 101 LYS A C 1
ATOM 743 O O . LYS A 1 101 ? -11.013 -4.049 8.833 1.00 97.38 101 LYS A O 1
ATOM 748 N N . PHE A 1 102 ? -12.595 -2.779 9.792 1.00 96.69 102 PHE A N 1
ATOM 749 C CA . PHE A 1 102 ? -12.066 -2.896 11.144 1.00 96.69 102 PHE A CA 1
ATOM 750 C C . PHE A 1 102 ? -12.456 -4.278 11.659 1.00 96.69 102 PHE A C 1
ATOM 752 O O . PHE A 1 102 ? -13.587 -4.481 12.091 1.00 96.69 102 PHE A O 1
ATOM 759 N N . ALA A 1 103 ? -11.562 -5.257 11.520 1.00 97.25 103 ALA A N 1
ATOM 760 C CA . ALA A 1 103 ? -11.832 -6.625 11.956 1.00 97.25 103 ALA A CA 1
ATOM 761 C C . ALA A 1 103 ? -12.011 -6.687 13.479 1.00 97.25 103 ALA A C 1
ATOM 763 O O . ALA A 1 103 ? -12.996 -7.238 13.966 1.00 97.25 103 ALA A O 1
ATOM 764 N N . GLU A 1 104 ? -11.088 -6.055 14.200 1.00 96.94 104 GLU A N 1
ATOM 765 C CA . GLU A 1 104 ? -11.041 -6.035 15.654 1.00 96.94 104 GLU A CA 1
ATOM 766 C C . GLU A 1 104 ? -10.431 -4.718 16.149 1.00 96.94 104 GLU A C 1
ATOM 768 O O . GLU A 1 104 ? -9.395 -4.271 15.650 1.00 96.94 104 GLU A O 1
ATOM 773 N N . ILE A 1 105 ? -11.064 -4.108 17.148 1.00 97.31 105 ILE A N 1
ATOM 774 C CA . ILE A 1 105 ? -10.522 -2.996 17.923 1.00 97.31 105 ILE A CA 1
ATOM 775 C C . ILE A 1 10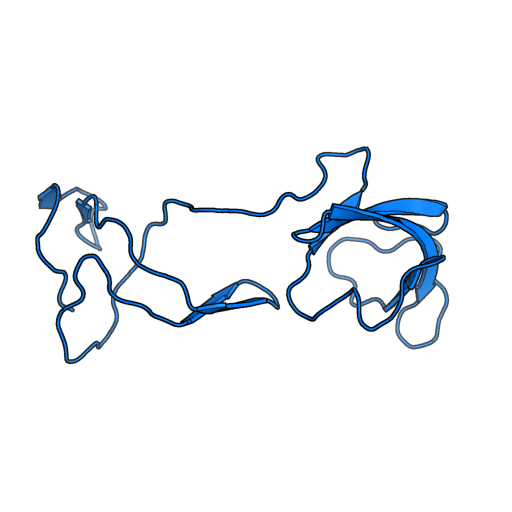5 ? -9.916 -3.592 19.195 1.00 97.31 105 ILE A C 1
ATOM 777 O O . ILE A 1 105 ? -10.637 -3.963 20.117 1.00 97.31 105 ILE A O 1
ATOM 781 N N . LYS A 1 106 ? -8.585 -3.695 19.224 1.00 97.31 106 LYS A N 1
ATOM 782 C CA . LYS A 1 106 ? -7.846 -4.368 20.305 1.00 97.31 106 LYS A CA 1
ATOM 783 C C . LYS A 1 106 ? -7.784 -3.549 21.587 1.00 97.31 106 LYS A C 1
ATOM 785 O O . LYS A 1 106 ? -7.904 -4.085 22.681 1.00 97.31 106 LYS A O 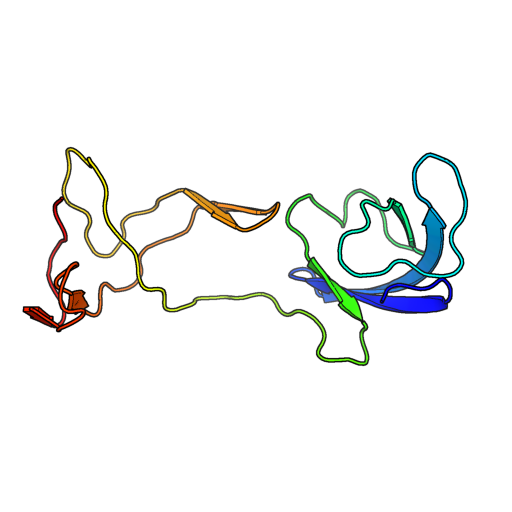1
ATOM 790 N N . GLU A 1 107 ? -7.603 -2.241 21.459 1.00 96.81 107 GLU A N 1
ATOM 791 C CA . GLU A 1 107 ? -7.433 -1.358 22.606 1.00 96.81 107 GLU A CA 1
ATOM 792 C C . GLU A 1 107 ? -7.894 0.065 22.306 1.00 96.81 107 GLU A C 1
ATOM 794 O O . GLU A 1 107 ? -7.789 0.568 21.185 1.00 96.81 107 GLU A O 1
ATOM 799 N N . LYS A 1 108 ? -8.383 0.730 23.351 1.00 96.00 108 LYS A N 1
ATOM 800 C CA . LYS A 1 108 ? -8.595 2.170 23.386 1.00 96.00 108 LYS A CA 1
ATOM 801 C C . LYS A 1 108 ? -7.459 2.803 24.168 1.00 96.00 108 LYS A C 1
ATOM 803 O O . LYS A 1 108 ? -7.272 2.513 25.349 1.00 96.00 108 LYS A O 1
ATOM 808 N N . VAL A 1 109 ? -6.742 3.714 23.530 1.00 95.62 109 VAL A N 1
ATOM 809 C CA . VAL A 1 109 ? -5.541 4.338 24.090 1.00 95.62 109 VAL A CA 1
ATOM 810 C C . VAL A 1 109 ? -5.792 5.823 24.348 1.00 95.62 109 VAL A C 1
ATOM 812 O O . VAL A 1 109 ? -6.413 6.505 23.531 1.00 95.62 109 VAL A O 1
ATOM 815 N N . ASP A 1 110 ? -5.308 6.338 25.479 1.00 93.62 110 ASP A N 1
ATOM 816 C CA . ASP A 1 110 ? -5.320 7.774 25.755 1.00 93.62 110 ASP A CA 1
ATOM 817 C C . ASP A 1 110 ? -4.360 8.514 24.810 1.00 93.62 110 ASP A C 1
ATOM 819 O O . ASP A 1 110 ? -3.167 8.216 24.740 1.00 93.62 110 ASP A O 1
ATOM 823 N N . ARG A 1 111 ? -4.869 9.532 24.108 1.00 90.38 111 ARG A N 1
ATOM 824 C CA . ARG A 1 111 ? -4.115 10.262 23.075 1.00 90.38 111 ARG A CA 1
ATOM 825 C C . ARG A 1 111 ? -2.890 11.006 23.621 1.00 90.38 111 ARG A C 1
ATOM 827 O O . ARG A 1 111 ? -1.976 11.289 22.853 1.00 90.38 111 ARG A O 1
ATOM 834 N N . ARG A 1 112 ? -2.880 11.385 24.905 1.00 92.19 112 ARG A N 1
ATOM 835 C CA . ARG A 1 112 ? -1.791 12.185 25.495 1.00 92.19 112 ARG A CA 1
ATOM 836 C C . ARG A 1 112 ? -0.671 11.312 26.042 1.00 92.19 112 ARG A C 1
ATOM 838 O O . ARG A 1 112 ? 0.496 11.629 25.851 1.00 92.19 112 ARG A O 1
ATOM 845 N N . SER A 1 113 ? -1.034 10.249 26.748 1.00 94.31 113 SER A N 1
ATOM 846 C CA . SER A 1 113 ? -0.100 9.384 27.468 1.00 94.31 113 SER A CA 1
ATOM 847 C C . SER A 1 113 ? 0.285 8.121 26.705 1.00 94.31 113 SER A C 1
ATOM 849 O O . SER A 1 113 ? 1.267 7.484 27.075 1.00 94.31 113 SER A O 1
ATOM 851 N N . GLY A 1 114 ? -0.479 7.735 25.677 1.00 92.75 114 GLY A N 1
ATOM 852 C CA . GLY A 1 114 ? -0.266 6.485 24.947 1.00 92.75 114 GLY A CA 1
ATOM 853 C C . GLY A 1 114 ? -0.605 5.233 25.759 1.00 92.75 114 GLY A C 1
ATOM 854 O O . GLY A 1 114 ? -0.284 4.131 25.329 1.00 92.75 114 GLY A O 1
ATOM 855 N N . LYS A 1 115 ? -1.239 5.379 26.931 1.00 95.50 115 LYS A N 1
ATOM 856 C CA . LYS A 1 115 ? -1.610 4.250 27.789 1.00 95.50 115 LYS A CA 1
ATOM 857 C C . LYS A 1 115 ? -2.967 3.682 27.404 1.00 95.50 115 LYS A C 1
ATOM 859 O O . LYS A 1 115 ? -3.913 4.432 27.151 1.00 95.50 115 LYS A O 1
ATOM 864 N N . THR A 1 116 ? -3.068 2.360 27.426 1.00 96.44 116 THR A N 1
ATOM 865 C CA . THR A 1 116 ? -4.327 1.638 27.255 1.00 96.44 116 THR A CA 1
ATOM 866 C C . THR A 1 116 ? -5.288 2.007 28.382 1.00 96.44 116 THR A C 1
ATOM 868 O O . THR A 1 116 ? -4.956 1.939 29.564 1.00 96.44 116 THR A O 1
ATOM 871 N N . THR A 1 117 ? -6.475 2.454 27.992 1.00 95.44 117 THR A N 1
ATOM 872 C CA . THR A 1 117 ? -7.575 2.831 28.890 1.00 95.44 117 THR A CA 1
ATOM 873 C C . THR A 1 117 ? -8.651 1.755 28.957 1.00 95.44 117 THR A C 1
ATOM 875 O O . THR A 1 117 ? -9.322 1.631 29.975 1.00 95.44 117 THR A O 1
ATOM 878 N N . GLU A 1 118 ? -8.809 0.979 27.884 1.00 96.19 118 GLU A N 1
ATOM 879 C CA . GLU A 1 118 ? -9.787 -0.101 27.769 1.00 96.19 118 GLU A CA 1
ATOM 880 C C . GLU A 1 118 ? -9.263 -1.143 26.771 1.00 96.19 118 GLU A C 1
ATOM 882 O O . GLU A 1 118 ? -8.811 -0.782 25.682 1.00 96.19 118 GLU A O 1
ATOM 887 N N . GLU A 1 119 ? -9.320 -2.422 27.136 1.00 97.06 119 GLU A N 1
ATOM 888 C CA . GLU A 1 119 ? -8.992 -3.546 26.253 1.00 97.06 119 GLU A CA 1
ATOM 889 C C . GLU A 1 119 ? -10.266 -4.087 25.598 1.00 97.06 119 GLU A C 1
ATOM 891 O O . GLU A 1 119 ? -11.304 -4.204 26.249 1.00 97.06 119 GLU A O 1
ATOM 896 N N . ASN A 1 120 ? -10.183 -4.440 24.314 1.00 96.25 120 ASN A N 1
ATOM 897 C CA . ASN A 1 120 ? -11.280 -4.980 23.503 1.00 96.25 120 ASN A CA 1
ATOM 898 C C . ASN A 1 120 ? -12.603 -4.183 23.615 1.00 96.25 120 ASN A C 1
ATOM 900 O O . ASN A 1 120 ? -13.658 -4.767 23.898 1.00 96.25 120 ASN A O 1
ATOM 904 N N . PRO A 1 121 ? -12.582 -2.849 23.412 1.00 96.88 121 PRO A N 1
ATOM 905 C CA . PRO A 1 121 ? -13.777 -2.021 23.535 1.00 96.88 121 PRO A CA 1
ATOM 906 C C . PRO A 1 121 ? -14.839 -2.425 22.505 1.00 96.88 121 PRO A C 1
ATOM 908 O O . PRO A 1 121 ? -14.541 -2.705 21.343 1.00 96.88 121 PRO A O 1
ATOM 911 N N . LYS A 1 122 ? -16.118 -2.379 22.896 1.00 95.44 122 LYS A N 1
ATOM 912 C CA . LYS A 1 122 ? -17.232 -2.683 21.972 1.00 95.44 122 LYS A CA 1
ATOM 913 C C . LYS A 1 122 ? -17.350 -1.667 20.832 1.00 95.44 122 LYS A C 1
ATOM 915 O O . LYS A 1 122 ? -17.773 -2.024 19.734 1.00 95.44 122 LYS A O 1
ATOM 920 N N . PHE A 1 123 ? -17.022 -0.406 21.107 1.00 95.00 123 PHE A N 1
ATOM 921 C CA . PHE A 1 123 ? -16.999 0.677 20.128 1.00 95.00 123 PHE A CA 1
ATOM 922 C C . PHE A 1 123 ? -16.075 1.820 20.575 1.00 95.00 123 PHE A C 1
ATOM 924 O O . PHE A 1 123 ? -15.820 2.009 21.763 1.00 95.00 123 PHE A O 1
ATOM 931 N N . ILE A 1 124 ? -15.627 2.632 19.619 1.00 94.94 124 ILE A N 1
ATOM 932 C CA . ILE A 1 124 ? -14.889 3.881 19.816 1.00 94.94 124 ILE A CA 1
ATOM 933 C C . ILE A 1 124 ? -15.784 5.064 19.441 1.00 94.94 124 ILE A C 1
ATOM 935 O O . ILE A 1 124 ? -16.556 5.007 18.482 1.00 94.94 124 ILE A O 1
ATOM 939 N N . LYS A 1 125 ? -15.661 6.154 20.197 1.00 91.12 125 LYS A N 1
ATOM 940 C CA . LYS A 1 125 ? -16.287 7.451 19.929 1.00 91.12 125 LYS A CA 1
ATOM 941 C C . LYS A 1 125 ? -15.225 8.546 20.076 1.00 91.12 125 LYS A C 1
ATOM 943 O O . LYS A 1 125 ? -14.335 8.390 20.915 1.00 91.12 125 LYS A O 1
ATOM 948 N N . SER A 1 126 ? -15.318 9.590 19.249 1.00 81.75 126 SER A N 1
ATOM 949 C CA . SER A 1 126 ? -14.484 10.799 19.332 1.00 81.75 126 SER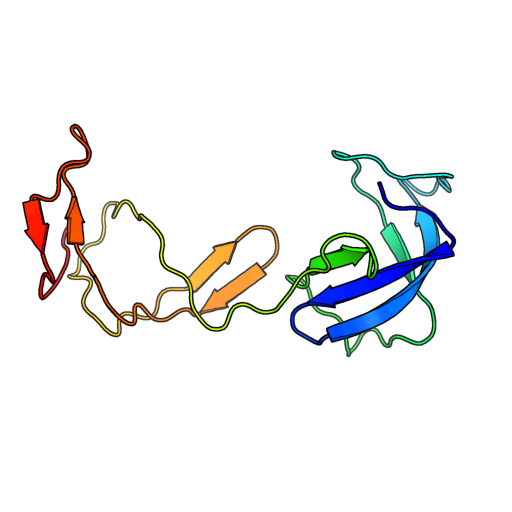 A CA 1
ATOM 950 C C . SER A 1 126 ? -14.764 11.610 20.589 1.00 81.75 126 SER A C 1
ATOM 952 O O . SER A 1 126 ? -15.970 11.727 20.919 1.00 81.75 126 SER A O 1
#

Foldseek 3Di:
DDAQQFWKAKPPLRDIWGWHFKDAPNHTDRDDDPPGDIDIDTPPDDPVSDDFPIDIDGPVPPHDYDDPDDDDDDDDDQDPDWAFFQDWDWDDDPRDTGIDGRNFDQFDADPPPRDGPDGRDRTDDD

Radius of gyration: 19.8 Å; chains: 1; bounding box: 42×26×50 Å

Sequence (126 aa):
VLKPGCVVVFAPANITTEVKSVEMHHEALTEAVPGDNVGFNVKNVSVKELRRGYVAGDSKANPPKGAADFTAQVIVLNHPGQIANGYTPVLDCHTAHIACKFAEIKEKVDRRSGKTTEENPKFIKS

pLDDT: mean 95.51, std 2.12, range [81.75, 97.69]

Secondary structure (DSSP, 8-state):
-B-TT-EEEEETTTEEEEEEEEEETTEEES-B-TT---EEEESS--TTT--TT-EEEETTSS-----S---------S-SS-EETT---EEEETTEEEE-------EEE-TTT--EEEES-SEE--

Organism: NCBI:txid1411043

InterPro domains:
  IPR004161 Translation elongation factor EFTu-like, domain 2 [PF03144] (1-55)
  IPR009000 Translation protein, beta-barrel domain superfamily [SSF50447] (1-102)
  IPR009001 Translation elongation factor EF1A/initiation factor IF2gamma, C-terminal [SSF50465] (66-126)
  IPR054696 GTP-eEF1A, C-terminal domain [PF22594] (69-126)